Pro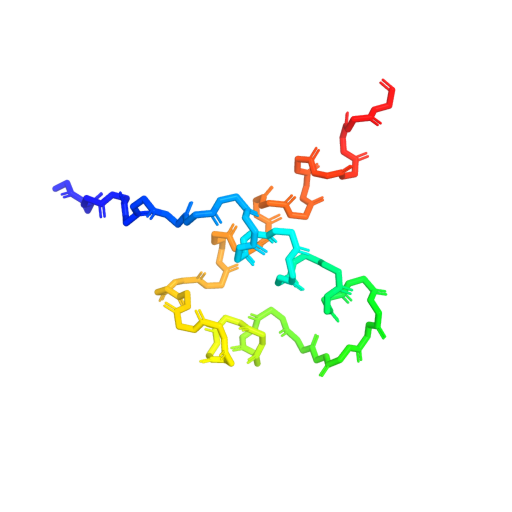tein AF-A0A928II52-F1 (afdb_monomer_lite)

Foldseek 3Di:
DPDQPPDPPVLLVVLLVCVVVCVDQLVVSCVVSVPPDSVVNVVSNCVVVVPD

Structure (mmCIF, N/CA/C/O backbone):
data_AF-A0A928II52-F1
#
_entry.id   AF-A0A928II52-F1
#
loop_
_atom_site.group_PDB
_atom_site.id
_atom_site.type_symbol
_atom_site.label_atom_id
_atom_site.label_alt_id
_atom_site.label_comp_id
_atom_site.label_asym_id
_atom_site.label_entity_id
_atom_site.label_seq_id
_atom_site.pdbx_PDB_ins_code
_atom_site.Cartn_x
_atom_site.Cartn_y
_atom_site.Cartn_z
_atom_site.occupancy
_atom_site.B_iso_or_equiv
_atom_site.auth_seq_id
_atom_site.auth_comp_id
_atom_site.auth_asym_id
_atom_site.auth_atom_id
_atom_site.pdbx_PDB_model_num
ATOM 1 N N . MET A 1 1 ? -15.165 14.928 4.631 1.00 36.31 1 MET A N 1
ATOM 2 C CA . MET A 1 1 ? -13.748 14.628 4.939 1.00 36.31 1 MET A CA 1
ATOM 3 C C . MET A 1 1 ? -13.622 13.128 5.158 1.00 36.31 1 MET A C 1
ATOM 5 O O . MET A 1 1 ? -14.149 12.631 6.147 1.00 36.31 1 MET A O 1
ATOM 9 N N . GLN A 1 2 ? -13.045 12.377 4.216 1.00 45.72 2 GLN A N 1
ATOM 10 C CA . GLN A 1 2 ? -12.856 10.938 4.424 1.00 45.72 2 GLN A CA 1
ATOM 11 C C . GLN A 1 2 ? -11.837 10.743 5.549 1.00 45.72 2 GLN A C 1
ATOM 13 O O . GLN A 1 2 ? -10.685 11.158 5.450 1.00 45.72 2 GLN A O 1
ATOM 18 N N . LYS A 1 3 ? -12.295 10.164 6.657 1.00 45.25 3 LYS A N 1
ATOM 19 C CA . LYS A 1 3 ? -11.467 9.832 7.814 1.00 45.25 3 LYS A CA 1
ATOM 20 C C . LYS A 1 3 ? -10.443 8.793 7.345 1.00 45.25 3 LYS A C 1
ATOM 22 O O . LYS A 1 3 ? -10.823 7.664 7.040 1.00 45.25 3 LYS A O 1
ATOM 27 N N . LEU A 1 4 ? -9.165 9.166 7.245 1.00 54.75 4 LEU A N 1
ATOM 28 C CA . LEU A 1 4 ? -8.083 8.217 6.972 1.00 54.75 4 LEU A CA 1
ATOM 29 C C . LEU A 1 4 ? -8.139 7.128 8.049 1.00 54.75 4 LEU A C 1
ATOM 31 O O . LEU A 1 4 ? -7.852 7.391 9.220 1.00 54.75 4 LEU A O 1
ATOM 35 N N . LYS A 1 5 ? -8.553 5.909 7.677 1.00 64.88 5 LYS A N 1
ATOM 36 C CA . LYS A 1 5 ? -8.446 4.743 8.562 1.00 64.88 5 LYS A CA 1
ATOM 37 C C . LYS A 1 5 ? -6.996 4.685 9.045 1.00 64.88 5 LYS A C 1
ATOM 39 O O . LYS A 1 5 ? -6.072 4.651 8.232 1.00 64.88 5 LYS A O 1
ATOM 44 N N . LYS A 1 6 ? -6.779 4.702 10.364 1.00 74.25 6 LYS A N 1
ATOM 45 C CA . LYS A 1 6 ? -5.445 4.473 10.930 1.00 74.25 6 LYS A CA 1
ATOM 46 C C . LYS A 1 6 ? -5.079 3.014 10.674 1.00 74.25 6 LYS A C 1
ATOM 48 O O . LYS A 1 6 ? -5.457 2.131 11.435 1.00 74.25 6 LYS A O 1
ATOM 53 N N . TYR A 1 7 ? -4.372 2.764 9.577 1.00 81.12 7 TYR A N 1
ATOM 54 C CA . TYR A 1 7 ? -3.793 1.454 9.317 1.00 81.12 7 TYR A CA 1
ATOM 55 C C . TYR A 1 7 ? -2.603 1.242 10.258 1.00 81.12 7 TYR A C 1
ATOM 57 O O . TYR A 1 7 ? -1.729 2.117 10.323 1.00 81.12 7 TYR A O 1
ATOM 65 N N . PRO A 1 8 ? -2.540 0.112 10.979 1.00 87.06 8 PRO A N 1
ATOM 66 C CA . PRO A 1 8 ? -1.392 -0.199 11.815 1.00 87.06 8 PRO A CA 1
ATOM 67 C C . PRO A 1 8 ? -0.132 -0.327 10.952 1.00 87.06 8 PRO A C 1
ATOM 69 O O . PRO A 1 8 ? -0.187 -0.834 9.830 1.00 87.06 8 PRO A O 1
ATOM 72 N N . VAL A 1 9 ? 1.014 0.112 11.481 1.00 85.88 9 VAL A N 1
ATOM 73 C CA . VAL A 1 9 ? 2.301 0.126 10.755 1.00 85.88 9 VAL A CA 1
ATOM 74 C C . VAL A 1 9 ? 2.652 -1.257 10.199 1.00 85.88 9 VAL A C 1
ATOM 76 O O . VAL A 1 9 ? 3.075 -1.367 9.052 1.00 85.88 9 VAL A O 1
ATOM 79 N N . GLY A 1 10 ? 2.386 -2.323 10.961 1.00 88.94 10 GLY A N 1
ATOM 80 C CA . GLY A 1 10 ? 2.611 -3.697 10.505 1.00 88.94 10 GLY A CA 1
ATOM 81 C C . GLY A 1 10 ? 1.793 -4.077 9.264 1.00 88.94 10 GLY A C 1
ATOM 82 O O . GLY A 1 10 ? 2.304 -4.776 8.393 1.00 88.94 10 GLY A O 1
ATOM 83 N N . LEU A 1 11 ? 0.556 -3.583 9.138 1.00 91.31 11 LEU A N 1
ATOM 84 C CA . LEU A 1 11 ? -0.261 -3.797 7.939 1.00 91.31 11 LEU A CA 1
ATOM 85 C C . LEU A 1 11 ? 0.298 -3.003 6.758 1.00 91.31 11 LEU A C 1
ATOM 87 O O . LEU A 1 11 ? 0.438 -3.566 5.674 1.00 91.31 11 LEU A O 1
ATOM 91 N N . LYS A 1 12 ? 0.683 -1.737 6.980 1.00 90.56 12 LYS A N 1
ATOM 92 C CA . LYS A 1 12 ? 1.296 -0.898 5.939 1.00 90.56 12 LYS A CA 1
ATOM 93 C C . LYS A 1 12 ? 2.536 -1.563 5.342 1.00 90.56 12 LYS A C 1
ATOM 95 O O . LYS A 1 12 ? 2.624 -1.716 4.128 1.00 90.56 12 LYS A O 1
ATOM 100 N N . LEU A 1 13 ? 3.452 -2.019 6.199 1.00 91.44 13 LEU A N 1
ATOM 101 C CA . LEU A 1 13 ? 4.688 -2.680 5.777 1.00 91.44 13 LEU A CA 1
ATOM 102 C C . LEU A 1 13 ? 4.425 -3.996 5.043 1.00 91.44 13 LEU A C 1
ATOM 104 O O . LEU A 1 13 ? 5.077 -4.259 4.036 1.00 91.44 13 LEU A O 1
ATOM 108 N N . LYS A 1 14 ? 3.471 -4.815 5.506 1.00 93.94 14 LYS A N 1
ATOM 109 C CA . LYS A 1 14 ? 3.097 -6.054 4.805 1.00 93.94 14 LYS A CA 1
ATOM 110 C C . LYS A 1 14 ? 2.560 -5.769 3.403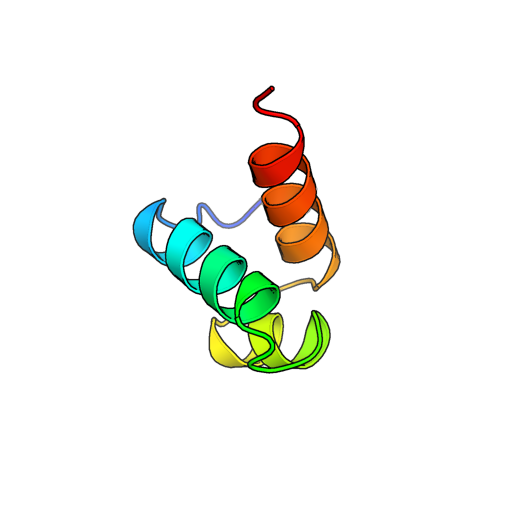 1.00 93.94 14 LYS A C 1
ATOM 112 O O . LYS A 1 14 ? 2.983 -6.427 2.461 1.00 93.94 14 LYS A O 1
ATOM 117 N N . ALA A 1 15 ? 1.683 -4.776 3.257 1.00 94.00 15 ALA A N 1
ATOM 118 C CA . ALA A 1 15 ? 1.110 -4.422 1.963 1.00 94.00 15 ALA A CA 1
ATOM 119 C C . ALA A 1 15 ? 2.167 -3.871 0.988 1.00 94.00 15 ALA A C 1
ATOM 121 O O . ALA A 1 15 ? 2.209 -4.281 -0.169 1.00 94.00 15 ALA A O 1
ATOM 122 N N . VAL A 1 16 ? 3.066 -2.998 1.460 1.00 93.19 16 VAL A N 1
ATOM 123 C CA . VAL A 1 16 ? 4.183 -2.477 0.651 1.00 93.19 16 VAL A CA 1
ATOM 124 C C . VAL A 1 16 ? 5.125 -3.602 0.215 1.00 93.19 16 VAL A C 1
ATOM 126 O O . VAL A 1 16 ? 5.473 -3.683 -0.960 1.00 93.19 16 VAL A O 1
ATOM 129 N N . LYS A 1 17 ? 5.496 -4.511 1.127 1.00 93.81 17 LYS A N 1
ATOM 130 C CA . LYS A 1 17 ? 6.357 -5.659 0.804 1.00 93.81 17 LYS A CA 1
ATOM 131 C C . LYS A 1 17 ? 5.712 -6.613 -0.195 1.00 93.81 17 LYS A C 1
ATOM 133 O O . LYS A 1 17 ? 6.403 -7.054 -1.102 1.00 93.81 17 LYS A O 1
ATOM 138 N N . ALA A 1 18 ? 4.413 -6.882 -0.069 1.00 94.94 18 ALA A N 1
ATOM 139 C CA . ALA A 1 18 ? 3.684 -7.703 -1.035 1.00 94.94 18 ALA A CA 1
ATOM 140 C C . ALA A 1 18 ? 3.723 -7.087 -2.443 1.00 94.94 18 ALA A C 1
ATOM 142 O O . ALA A 1 18 ? 3.878 -7.802 -3.430 1.00 94.94 18 ALA A O 1
ATOM 143 N N . TYR A 1 19 ? 3.640 -5.754 -2.539 1.00 94.69 19 TYR A N 1
ATOM 144 C CA . TYR A 1 19 ? 3.719 -5.054 -3.823 1.00 94.69 19 TYR A CA 1
ATOM 145 C C . TYR A 1 19 ? 5.119 -5.135 -4.423 1.00 94.69 19 TYR A C 1
ATOM 147 O O . TYR A 1 19 ? 5.273 -5.523 -5.577 1.00 94.69 19 TYR A O 1
ATOM 155 N N . ILE A 1 20 ? 6.145 -4.836 -3.625 1.00 92.12 20 ILE A N 1
ATOM 156 C CA . ILE A 1 20 ? 7.548 -4.924 -4.055 1.00 92.12 20 ILE A CA 1
ATOM 157 C C . ILE A 1 20 ? 7.926 -6.371 -4.418 1.00 92.12 20 ILE A C 1
ATOM 159 O O . ILE A 1 20 ? 8.702 -6.588 -5.341 1.00 92.12 20 ILE A O 1
ATOM 163 N N . GLY A 1 21 ? 7.350 -7.357 -3.727 1.00 93.75 21 GLY A N 1
ATOM 164 C CA . GLY A 1 21 ? 7.526 -8.783 -4.002 1.00 93.75 21 GLY A CA 1
ATOM 165 C C . GLY A 1 21 ? 6.758 -9.303 -5.221 1.00 93.75 21 GLY A C 1
ATOM 166 O O . GLY A 1 21 ? 6.858 -10.488 -5.520 1.00 93.75 21 GLY A O 1
ATOM 167 N N . GLY A 1 22 ? 5.991 -8.456 -5.918 1.00 93.62 22 GLY A N 1
ATOM 168 C CA . GLY A 1 22 ? 5.256 -8.846 -7.122 1.00 93.62 22 GLY A CA 1
ATOM 169 C C . GLY A 1 22 ? 4.030 -9.729 -6.866 1.00 93.62 22 GLY A C 1
ATOM 170 O O . GLY A 1 22 ? 3.563 -10.392 -7.786 1.00 93.62 22 GLY A O 1
ATOM 171 N N . GLU A 1 23 ? 3.473 -9.739 -5.648 1.00 94.44 23 GLU A N 1
ATOM 172 C CA . GLU A 1 23 ? 2.302 -10.566 -5.302 1.00 94.44 23 GLU A CA 1
ATOM 173 C C . GLU A 1 23 ? 1.001 -10.127 -6.004 1.00 94.44 23 GLU A C 1
ATOM 175 O O . GLU A 1 23 ? -0.015 -10.818 -5.915 1.00 94.44 23 GLU A O 1
ATOM 180 N N . GLY A 1 24 ? 0.995 -8.968 -6.669 1.00 93.12 24 GLY A N 1
ATOM 181 C CA . GLY A 1 24 ? -0.145 -8.480 -7.439 1.00 93.12 24 GLY A CA 1
ATOM 182 C C . GLY A 1 24 ? -0.117 -6.975 -7.694 1.00 93.12 24 GLY A C 1
ATOM 183 O O . GLY A 1 24 ? 0.810 -6.266 -7.301 1.00 93.12 24 GLY A O 1
ATOM 184 N N . SER A 1 25 ? -1.169 -6.474 -8.344 1.00 93.44 25 SER A N 1
ATOM 185 C CA . SER A 1 25 ? -1.341 -5.038 -8.580 1.00 93.44 25 SER A CA 1
ATOM 186 C C . SER A 1 25 ? -1.694 -4.283 -7.291 1.00 93.44 25 SER A C 1
ATOM 188 O O . SER A 1 25 ? -2.123 -4.878 -6.298 1.00 93.44 25 SER A O 1
ATOM 190 N N . TYR A 1 26 ? -1.625 -2.946 -7.319 1.00 92.25 26 TYR A N 1
ATOM 191 C CA . TYR A 1 26 ? -2.117 -2.115 -6.213 1.00 92.25 26 TYR A CA 1
ATOM 192 C C . TYR A 1 26 ? -3.555 -2.467 -5.809 1.00 92.25 26 TYR A C 1
ATOM 194 O O . TYR A 1 26 ? -3.883 -2.489 -4.626 1.00 92.25 26 TYR A O 1
ATOM 202 N N . ARG A 1 27 ? -4.417 -2.784 -6.783 1.00 92.56 27 ARG A N 1
ATOM 203 C CA . ARG A 1 27 ? -5.817 -3.141 -6.535 1.00 92.56 27 ARG A CA 1
ATOM 204 C C . ARG A 1 27 ? -5.946 -4.495 -5.840 1.00 92.56 27 ARG A C 1
ATOM 206 O O . ARG A 1 27 ? -6.752 -4.624 -4.919 1.00 92.56 27 ARG A O 1
ATOM 213 N N . ASP A 1 28 ? -5.157 -5.481 -6.256 1.00 94.12 28 ASP A N 1
ATOM 214 C CA . ASP A 1 28 ? -5.179 -6.820 -5.660 1.00 94.12 28 ASP A CA 1
ATOM 215 C C . ASP A 1 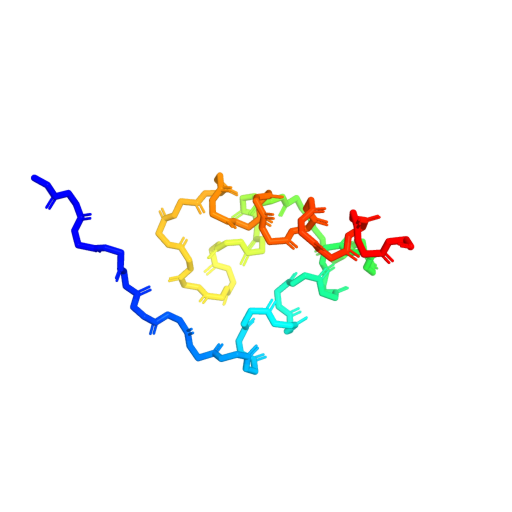28 ? -4.703 -6.790 -4.216 1.00 94.12 28 ASP A C 1
ATOM 217 O O . ASP A 1 28 ? -5.351 -7.350 -3.331 1.00 94.12 28 ASP A O 1
ATOM 221 N N . ILE A 1 29 ? -3.622 -6.060 -3.964 1.00 94.44 29 ILE A N 1
ATOM 222 C CA . ILE A 1 29 ? -3.031 -5.935 -2.636 1.00 94.44 29 ILE A CA 1
ATOM 223 C C . ILE A 1 29 ? -3.932 -5.093 -1.736 1.00 94.44 29 ILE A C 1
ATOM 225 O O . ILE A 1 29 ? -4.221 -5.500 -0.613 1.00 94.44 29 ILE A O 1
ATOM 229 N N . SER A 1 30 ? -4.481 -3.977 -2.221 1.00 91.81 30 SER A N 1
ATOM 230 C CA . SER A 1 30 ? -5.450 -3.205 -1.441 1.00 91.81 30 SER A CA 1
ATOM 231 C C . SER A 1 30 ? -6.668 -4.034 -1.050 1.00 91.81 30 SER A C 1
ATOM 233 O O . SER A 1 30 ? -7.085 -3.992 0.105 1.00 91.81 30 SER A O 1
ATOM 235 N N . ARG A 1 31 ? -7.184 -4.870 -1.956 1.00 91.94 31 ARG A N 1
ATOM 236 C CA . ARG A 1 31 ? -8.267 -5.809 -1.643 1.00 91.94 31 ARG A CA 1
ATOM 237 C C . ARG A 1 31 ? -7.837 -6.864 -0.615 1.00 91.94 31 ARG A C 1
ATOM 239 O O . ARG A 1 31 ? -8.563 -7.077 0.351 1.00 91.94 31 ARG A O 1
ATOM 246 N N . LYS A 1 32 ? -6.656 -7.473 -0.775 1.00 92.38 32 LYS A N 1
ATOM 247 C CA . LYS A 1 32 ? -6.097 -8.497 0.134 1.00 92.38 32 LYS A CA 1
ATOM 248 C C . LYS A 1 32 ? -5.911 -7.981 1.563 1.00 92.38 32 LYS A C 1
ATOM 250 O O . LYS A 1 32 ? -6.182 -8.702 2.516 1.00 92.38 32 LYS A O 1
ATOM 255 N N . PHE A 1 33 ? -5.469 -6.734 1.713 1.00 89.81 33 PHE A N 1
ATOM 256 C CA . PHE A 1 33 ? -5.173 -6.118 3.010 1.00 89.81 33 PHE A CA 1
ATOM 257 C C . PHE A 1 33 ? -6.299 -5.212 3.540 1.00 89.81 33 PHE A C 1
ATOM 259 O O . PHE A 1 33 ? -6.119 -4.549 4.562 1.00 89.81 33 PHE A O 1
ATOM 266 N N . GLY A 1 34 ? -7.460 -5.169 2.874 1.00 89.25 34 GLY A N 1
ATOM 267 C CA . GLY A 1 34 ? -8.603 -4.349 3.294 1.00 89.25 34 GLY A CA 1
ATOM 268 C C . GLY A 1 34 ? -8.333 -2.840 3.258 1.00 89.25 34 GLY A C 1
ATOM 269 O O . GLY A 1 34 ? -8.893 -2.084 4.056 1.00 89.25 34 GLY A O 1
ATOM 270 N N . ILE A 1 35 ? -7.449 -2.399 2.362 1.00 89.75 35 ILE A N 1
ATOM 271 C CA . ILE A 1 35 ? -7.125 -0.993 2.134 1.00 89.75 35 ILE A CA 1
ATOM 272 C C . ILE A 1 35 ? -8.212 -0.396 1.242 1.00 89.75 35 ILE A C 1
ATOM 274 O O . ILE A 1 35 ? -8.424 -0.843 0.117 1.00 89.75 35 ILE A O 1
ATOM 278 N N . SER A 1 36 ? -8.884 0.641 1.742 1.00 86.06 36 SER A N 1
ATOM 279 C CA . SER A 1 36 ? -10.046 1.246 1.082 1.00 86.06 36 SER A CA 1
ATOM 280 C C . SER A 1 36 ? -9.770 1.761 -0.333 1.00 86.06 36 SER A C 1
ATOM 282 O O . SER A 1 36 ? -10.643 1.672 -1.186 1.00 86.06 36 SER A O 1
ATOM 284 N N . HIS A 1 37 ? -8.577 2.305 -0.585 1.00 84.94 37 HIS A N 1
ATOM 285 C CA . HIS A 1 37 ? -8.189 2.849 -1.886 1.00 84.94 37 HIS A CA 1
ATOM 286 C C . HIS A 1 37 ? -6.792 2.372 -2.276 1.00 84.94 37 HIS A C 1
ATOM 288 O O . HIS A 1 37 ? -5.901 2.259 -1.435 1.00 84.94 37 HIS A O 1
ATOM 294 N N . HIS A 1 38 ? -6.600 2.102 -3.565 1.00 84.94 38 HIS A N 1
ATOM 295 C CA . HIS A 1 38 ? -5.309 1.690 -4.115 1.00 84.94 38 HIS A CA 1
ATOM 296 C C . HIS A 1 38 ? -4.273 2.823 -4.071 1.00 84.94 38 HIS A C 1
ATOM 298 O O . HIS A 1 38 ? -3.093 2.554 -3.857 1.00 84.94 38 HIS A O 1
ATOM 304 N N . ASP A 1 39 ? -4.721 4.081 -4.143 1.00 89.12 39 ASP A N 1
ATOM 305 C CA . ASP A 1 39 ? -3.870 5.267 -3.982 1.00 89.12 39 ASP A CA 1
ATOM 306 C C . ASP A 1 39 ? -3.155 5.301 -2.625 1.00 89.12 39 ASP A C 1
ATOM 308 O O . ASP A 1 39 ? -1.987 5.661 -2.549 1.00 89.12 39 ASP A O 1
ATOM 312 N N . ILE A 1 40 ? -3.801 4.809 -1.560 1.00 89.19 40 ILE A N 1
ATOM 313 C CA . ILE A 1 40 ? -3.193 4.731 -0.222 1.00 89.19 40 ILE A CA 1
ATOM 314 C C . ILE A 1 40 ? -1.964 3.812 -0.236 1.00 89.19 40 ILE A C 1
ATOM 316 O O . ILE A 1 40 ? -0.946 4.116 0.385 1.00 89.19 40 ILE A O 1
ATOM 320 N N . LEU A 1 41 ? -2.053 2.676 -0.936 1.00 90.50 41 LEU A N 1
ATOM 321 C CA . LEU A 1 41 ? -0.932 1.749 -1.064 1.00 90.50 41 LEU A CA 1
ATOM 322 C C . LEU A 1 41 ? 0.175 2.341 -1.944 1.00 90.50 41 LEU A C 1
ATOM 324 O O . LEU A 1 41 ? 1.351 2.186 -1.619 1.00 90.50 41 LEU A O 1
ATOM 328 N N . ARG A 1 42 ? -0.188 3.050 -3.019 1.00 90.62 42 ARG A N 1
ATOM 329 C CA . ARG A 1 42 ? 0.768 3.776 -3.864 1.00 90.62 42 ARG A CA 1
ATOM 330 C C . ARG A 1 42 ? 1.558 4.799 -3.053 1.00 90.62 42 ARG A C 1
ATOM 332 O O . ARG A 1 42 ? 2.784 4.788 -3.130 1.00 90.62 42 ARG A O 1
ATOM 339 N N . ASP A 1 43 ? 0.889 5.605 -2.233 1.00 90.31 43 ASP A N 1
ATOM 340 C CA . ASP A 1 43 ? 1.548 6.578 -1.360 1.00 90.31 43 ASP A CA 1
ATOM 341 C C . ASP A 1 43 ? 2.526 5.893 -0.405 1.00 90.31 43 ASP A C 1
ATOM 343 O O . ASP A 1 43 ? 3.660 6.335 -0.257 1.00 90.31 43 ASP A O 1
ATOM 347 N N . TRP A 1 44 ? 2.145 4.771 0.212 1.00 91.12 44 TRP A N 1
ATOM 348 C CA . TRP A 1 44 ? 3.054 4.050 1.110 1.00 91.12 44 TRP A CA 1
ATOM 349 C C . TRP A 1 44 ? 4.284 3.494 0.395 1.00 91.12 44 TRP A C 1
ATOM 351 O O . TRP A 1 44 ? 5.371 3.530 0.963 1.00 91.12 44 TRP A O 1
ATOM 361 N N . VAL A 1 45 ? 4.132 3.005 -0.838 1.00 89.44 45 VA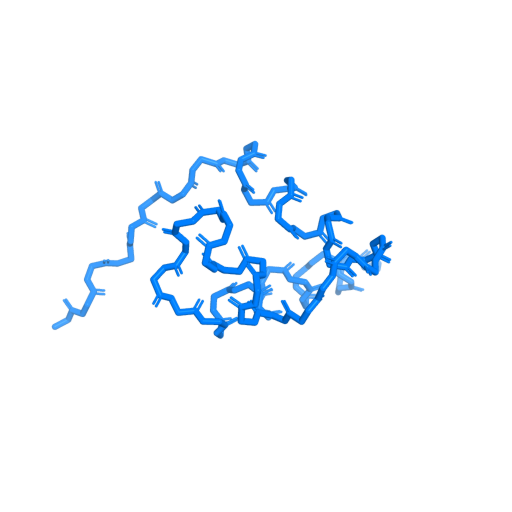L A N 1
ATOM 362 C CA . VAL A 1 45 ? 5.263 2.548 -1.658 1.00 89.44 45 VAL A CA 1
ATOM 363 C C . VAL A 1 45 ? 6.176 3.722 -2.025 1.00 89.44 45 VAL A C 1
ATOM 365 O O . VAL A 1 45 ? 7.394 3.583 -1.955 1.00 89.44 45 VAL A O 1
ATOM 368 N N . LEU A 1 46 ? 5.614 4.889 -2.357 1.00 88.81 46 LEU A N 1
ATOM 369 C CA . LEU A 1 46 ? 6.391 6.104 -2.625 1.00 88.81 46 LEU A CA 1
ATOM 370 C C . LEU A 1 46 ? 7.171 6.562 -1.389 1.00 88.81 46 LEU A C 1
ATOM 372 O O . LEU A 1 46 ? 8.359 6.838 -1.496 1.00 88.81 46 LEU A O 1
ATOM 376 N N . TRP A 1 47 ? 6.538 6.576 -0.215 1.00 85.38 47 TRP A N 1
ATOM 377 C CA . TRP A 1 47 ? 7.208 6.877 1.054 1.00 85.38 47 TRP A CA 1
ATOM 378 C C . TRP A 1 47 ? 8.314 5.870 1.387 1.00 85.38 47 TRP A C 1
ATOM 380 O O . TRP A 1 47 ? 9.370 6.260 1.875 1.00 85.38 47 TRP A O 1
ATOM 390 N N . TYR A 1 48 ? 8.091 4.585 1.103 1.00 85.88 48 TYR A N 1
ATOM 391 C CA . TYR A 1 48 ? 9.088 3.537 1.315 1.00 85.88 48 TYR A CA 1
ATOM 392 C C . TYR A 1 48 ? 10.303 3.695 0.386 1.00 85.88 48 TYR A C 1
ATOM 394 O O . TYR A 1 48 ? 11.433 3.528 0.829 1.00 85.88 48 TYR A O 1
ATOM 402 N N . ASN A 1 49 ? 10.083 4.066 -0.880 1.00 80.06 49 ASN A N 1
ATOM 403 C CA . ASN A 1 49 ? 11.146 4.245 -1.877 1.00 80.06 49 ASN A CA 1
ATOM 404 C C . ASN A 1 49 ? 11.819 5.630 -1.830 1.00 80.06 49 ASN A C 1
ATOM 406 O O . ASN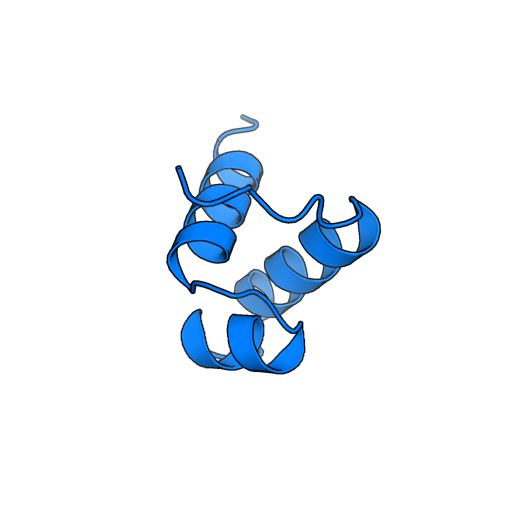 A 1 49 ? 12.927 5.787 -2.337 1.00 80.06 49 ASN A O 1
ATOM 410 N N . GLY A 1 50 ? 11.151 6.636 -1.262 1.00 72.06 50 GLY A N 1
ATOM 411 C CA . GLY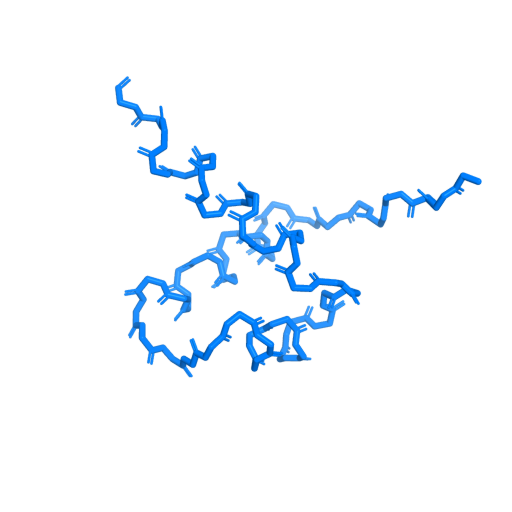 A 1 50 ? 11.666 7.998 -1.088 1.00 72.06 50 GLY A CA 1
ATOM 412 C C . GLY A 1 50 ? 12.554 8.179 0.144 1.00 72.06 50 GLY A C 1
ATOM 413 O O . GLY A 1 50 ? 13.155 9.237 0.303 1.00 72.06 50 GLY A O 1
ATOM 414 N N . HIS A 1 51 ? 12.660 7.159 1.000 1.00 58.62 51 HIS A N 1
ATOM 415 C CA . HIS A 1 51 ? 13.624 7.101 2.097 1.00 58.62 51 HIS A CA 1
ATOM 416 C C . HIS A 1 51 ? 15.017 6.773 1.528 1.00 58.62 51 HIS A C 1
ATOM 418 O O . HIS A 1 51 ? 15.489 5.639 1.608 1.00 58.62 51 HIS A O 1
ATOM 424 N N . LYS A 1 52 ? 15.629 7.757 0.867 1.00 47.12 52 LYS A N 1
ATOM 425 C CA . LYS A 1 52 ? 17.005 7.704 0.370 1.00 47.12 52 LYS A CA 1
ATOM 426 C C . LYS A 1 52 ? 17.935 8.461 1.307 1.00 47.12 52 LYS A C 1
ATOM 428 O O . LYS A 1 52 ? 17.480 9.486 1.862 1.00 47.12 52 LYS A O 1
#

pLDDT: mean 84.33, std 14.54, range [36.31, 94.94]

Secondary structure (DSSP, 8-state):
--------HHHHHHHHHHHHTTS--HHHHHHHTT-S-HHHHHHHHHHHHS--

Radius of gyration: 10.51 Å; chains: 1; bounding box: 31×25×20 Å

Sequence (52 aa):
MQKLKKYPVGLKLKAVKAYIGGEGSYRDISRKFGISHHDILRDWVLWYNGHK